Protein AF-A0A7X7PSG5-F1 (afdb_monomer_lite)

Foldseek 3Di:
DDDDDDDDDDDDDDPDDDPPPDPDDDDVVPPVPPPPVPVVVVVVVVVVVVVVVVVVVVVVVVVVVCVQQPQADDFPDDDPNHGRGSDHPVRSQVVVVVVQVVQQPFFDWDDDPPDIDTHGPVVVVDDDDD

Sequence (130 aa):
MKRQSTGEGHGLQRVGFDPSTHPGRYNPLMATRRRTLSRRVRTRRLVAAGILLVVGFVLLFLVIDALVFWGRVHTGVQIAGYDMGHLTRQQAEDRLAELVEQAAAAPVVVVAGDREWPVLPAAFGVVVDV

Structure (mmCIF, N/CA/C/O backbone):
data_AF-A0A7X7PSG5-F1
#
_entry.id   AF-A0A7X7PSG5-F1
#
loop_
_atom_site.group_PDB
_atom_site.id
_atom_site.type_symbol
_atom_site.label_atom_id
_atom_site.label_alt_id
_atom_site.label_comp_id
_atom_site.label_asym_id
_atom_site.label_entity_id
_atom_site.label_seq_id
_atom_site.pdbx_PDB_ins_code
_atom_site.Cartn_x
_atom_site.Cartn_y
_atom_site.Cartn_z
_atom_site.occupancy
_atom_site.B_iso_or_equiv
_atom_site.auth_seq_id
_atom_site.auth_comp_id
_atom_site.auth_asym_id
_atom_site.auth_atom_id
_atom_site.pdbx_PDB_model_num
ATOM 1 N N . MET A 1 1 ? 61.336 -2.549 -132.173 1.00 43.41 1 MET A N 1
ATOM 2 C CA . MET A 1 1 ? 61.969 -1.213 -132.314 1.00 43.41 1 MET A CA 1
ATOM 3 C C . MET A 1 1 ? 61.509 -0.367 -131.129 1.00 43.41 1 MET A C 1
ATOM 5 O O . MET A 1 1 ? 60.360 0.026 -131.104 1.00 43.41 1 MET A O 1
ATOM 9 N N . LYS A 1 2 ? 62.186 -0.401 -129.974 1.00 43.19 2 LYS A N 1
ATOM 10 C CA . LYS A 1 2 ? 63.298 0.477 -129.544 1.00 43.19 2 LYS A CA 1
ATOM 11 C C . LYS A 1 2 ? 63.037 1.966 -129.823 1.00 43.19 2 LYS A C 1
ATOM 13 O O . LYS A 1 2 ? 63.229 2.392 -130.953 1.00 43.19 2 LYS A O 1
ATOM 18 N N . ARG A 1 3 ? 62.694 2.725 -128.774 1.00 47.62 3 ARG A N 1
ATOM 19 C CA . ARG A 1 3 ? 63.337 3.997 -128.390 1.00 47.62 3 ARG A CA 1
ATOM 20 C C . ARG A 1 3 ? 63.003 4.307 -126.927 1.00 47.62 3 ARG A C 1
ATOM 22 O O . ARG A 1 3 ? 61.852 4.491 -126.558 1.00 47.62 3 ARG A O 1
ATOM 29 N N . GLN A 1 4 ? 64.055 4.277 -126.116 1.00 48.88 4 GLN A N 1
ATOM 30 C CA . GLN A 1 4 ? 64.134 4.838 -124.775 1.00 48.88 4 GLN A CA 1
ATOM 31 C C . GLN A 1 4 ? 64.183 6.367 -124.903 1.00 48.88 4 GLN A C 1
ATOM 33 O O . GLN A 1 4 ? 64.836 6.868 -125.819 1.00 48.88 4 GLN A O 1
ATOM 38 N N . SER A 1 5 ? 63.551 7.093 -123.982 1.00 54.81 5 SER A N 1
ATOM 39 C CA . SER A 1 5 ? 63.919 8.478 -123.687 1.00 54.81 5 SER A CA 1
ATOM 40 C C . SER A 1 5 ? 63.832 8.707 -122.187 1.00 54.81 5 SER A C 1
ATOM 42 O O . SER A 1 5 ? 62.755 8.791 -121.604 1.00 54.81 5 SER A O 1
ATOM 44 N N . THR A 1 6 ? 65.020 8.755 -121.604 1.00 48.97 6 THR A N 1
ATOM 45 C CA . THR A 1 6 ? 65.369 9.236 -120.273 1.00 48.97 6 THR A CA 1
ATOM 46 C C . THR A 1 6 ? 64.982 10.705 -120.112 1.00 48.97 6 THR A C 1
ATOM 48 O O . THR A 1 6 ? 65.161 11.500 -121.033 1.00 48.97 6 THR A O 1
ATOM 51 N N . GLY A 1 7 ? 64.503 11.058 -118.923 1.00 53.31 7 GLY A N 1
ATOM 52 C CA . GLY A 1 7 ? 64.301 12.429 -118.469 1.00 53.31 7 GLY A CA 1
ATOM 53 C C . GLY A 1 7 ? 64.318 12.456 -116.946 1.00 53.31 7 GLY A C 1
ATOM 54 O O . GLY A 1 7 ? 63.267 12.407 -116.316 1.00 53.31 7 GLY A O 1
ATOM 55 N N . GLU A 1 8 ? 65.519 12.453 -116.367 1.00 47.94 8 GLU A N 1
ATOM 56 C CA . GLU A 1 8 ? 65.753 12.791 -114.962 1.00 47.94 8 GLU A CA 1
ATOM 57 C C . GLU A 1 8 ? 65.679 14.311 -114.760 1.00 47.94 8 GLU A C 1
ATOM 59 O O . GLU A 1 8 ? 66.235 15.080 -115.542 1.00 47.94 8 GLU A O 1
ATOM 64 N N . GLY A 1 9 ? 65.048 14.725 -113.661 1.00 50.94 9 GLY A N 1
ATOM 65 C CA . GLY A 1 9 ? 65.094 16.079 -113.106 1.00 50.94 9 GLY A CA 1
ATOM 66 C C . GLY A 1 9 ? 64.407 16.075 -111.737 1.00 50.94 9 GLY A C 1
ATOM 67 O O . GLY A 1 9 ? 63.189 16.001 -111.663 1.00 50.94 9 GLY A O 1
ATOM 68 N N . HIS A 1 10 ? 65.158 15.827 -110.661 1.00 46.53 10 HIS A N 1
ATOM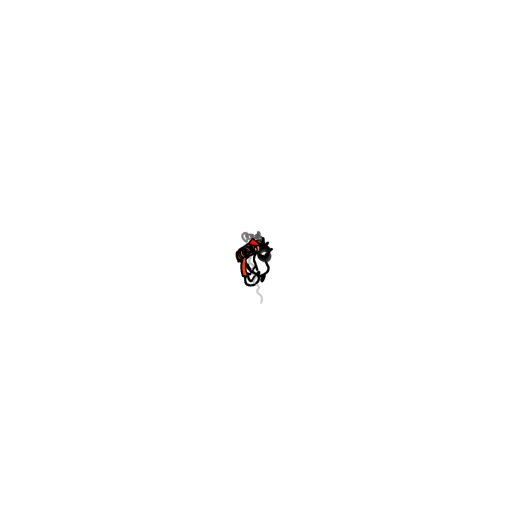 69 C CA . HIS A 1 10 ? 65.642 16.839 -109.705 1.00 46.53 10 HIS A CA 1
ATOM 70 C C . HIS A 1 10 ? 64.541 17.522 -108.874 1.00 46.53 10 HIS A C 1
ATOM 72 O O . HIS A 1 10 ? 63.704 18.235 -109.412 1.00 46.53 10 HIS A O 1
ATOM 78 N N . GLY A 1 11 ? 64.611 17.379 -107.543 1.00 51.69 11 GLY A N 1
ATOM 79 C CA . GLY A 1 11 ? 63.871 18.256 -106.626 1.00 51.69 11 GLY A CA 1
ATOM 80 C C . GLY A 1 11 ? 63.403 17.607 -105.329 1.00 51.69 11 GLY A C 1
ATOM 81 O O . GLY A 1 11 ? 62.220 17.348 -105.143 1.00 51.69 11 GLY A O 1
ATOM 82 N N . LEU A 1 12 ? 64.337 17.364 -104.414 1.00 51.94 12 LEU A N 1
ATOM 83 C CA . LEU A 1 12 ? 64.064 17.035 -103.018 1.00 51.94 12 LEU A CA 1
ATOM 84 C C . LEU A 1 12 ? 63.469 18.253 -102.292 1.00 51.94 12 LEU A C 1
ATOM 86 O O . LEU A 1 12 ? 64.131 19.281 -102.228 1.00 51.94 12 LEU A O 1
ATOM 90 N N . GLN A 1 13 ? 62.306 18.106 -101.651 1.00 57.31 13 GLN A N 1
ATOM 91 C CA . GLN A 1 13 ? 62.115 18.555 -100.263 1.00 57.31 13 GLN A CA 1
ATOM 92 C C . GLN A 1 13 ? 60.800 18.022 -99.692 1.00 57.31 13 GLN A C 1
ATOM 94 O O . GLN A 1 13 ? 59.708 18.515 -99.961 1.00 57.31 13 GLN A O 1
ATOM 99 N N . ARG A 1 14 ? 60.926 16.984 -98.861 1.00 49.25 14 ARG A N 1
ATOM 100 C CA . ARG A 1 14 ? 59.881 16.589 -97.923 1.00 49.25 14 ARG A CA 1
ATOM 101 C C . ARG A 1 14 ? 59.863 17.625 -96.804 1.00 49.25 14 ARG A C 1
ATOM 103 O O . ARG A 1 14 ? 60.785 17.662 -95.994 1.00 49.25 14 ARG A O 1
ATOM 110 N N . VAL A 1 15 ? 58.830 18.457 -96.767 1.00 59.94 15 VAL A N 1
ATOM 111 C CA . VAL A 1 15 ? 58.526 19.272 -95.590 1.00 59.94 15 VAL A CA 1
ATOM 112 C C . VAL A 1 15 ? 58.047 18.310 -94.506 1.00 59.94 15 VAL A C 1
ATOM 114 O O . VAL A 1 15 ? 57.000 17.676 -94.633 1.00 59.94 15 VAL A O 1
ATOM 117 N N . GLY A 1 16 ? 58.887 18.130 -93.488 1.00 50.34 16 GLY A N 1
ATOM 118 C CA . GLY A 1 16 ? 58.588 17.319 -92.320 1.00 50.34 16 GLY A CA 1
ATOM 119 C C . GLY A 1 16 ? 57.428 17.926 -91.542 1.00 50.34 16 GLY A C 1
ATOM 120 O O . GLY A 1 16 ? 57.515 19.048 -91.053 1.00 50.34 16 GLY A O 1
ATOM 121 N N . PHE A 1 17 ? 56.343 17.172 -91.430 1.00 56.28 17 PHE A N 1
ATOM 122 C CA . PHE A 1 17 ? 55.343 17.375 -90.396 1.00 56.28 17 PHE A CA 1
ATOM 123 C C . PHE A 1 17 ? 55.893 16.730 -89.122 1.00 56.28 17 PHE A C 1
ATOM 125 O O . PHE A 1 17 ? 55.995 15.506 -89.052 1.00 56.28 17 PHE A O 1
ATOM 132 N N . ASP A 1 18 ? 56.313 17.551 -88.162 1.00 62.81 18 ASP A N 1
ATOM 133 C CA . ASP A 1 18 ? 56.723 17.126 -86.825 1.00 62.81 18 ASP A CA 1
ATOM 134 C C . ASP A 1 18 ? 55.498 17.192 -85.890 1.00 62.81 18 ASP A C 1
ATOM 136 O O . ASP A 1 18 ? 55.058 18.287 -85.534 1.00 62.81 18 ASP A O 1
ATOM 140 N N . PRO A 1 19 ? 54.895 16.055 -85.497 1.00 55.97 19 PRO A N 1
ATOM 141 C CA . PRO A 1 19 ? 53.728 16.049 -84.621 1.00 55.97 19 PRO A CA 1
ATOM 142 C C . PRO A 1 19 ? 54.069 16.218 -83.128 1.00 55.97 19 PRO A C 1
ATOM 144 O O . PRO A 1 19 ? 53.186 16.034 -82.288 1.00 55.97 19 PRO A O 1
ATOM 147 N N . SER A 1 20 ? 55.313 16.534 -82.751 1.00 58.94 20 SER A N 1
ATOM 148 C CA . SER A 1 20 ? 55.743 16.452 -81.346 1.00 58.94 20 SER A CA 1
ATOM 149 C C . SER A 1 20 ? 55.597 17.728 -80.505 1.00 58.94 20 SER A C 1
ATOM 151 O O . SER A 1 20 ? 55.784 17.673 -79.291 1.00 58.94 20 SER A O 1
ATOM 153 N N . THR A 1 21 ? 55.146 18.855 -81.059 1.00 56.62 21 THR A N 1
ATOM 154 C CA . THR A 1 21 ? 54.844 20.060 -80.258 1.00 56.62 21 THR A CA 1
ATOM 155 C C . THR A 1 21 ? 53.366 20.133 -79.883 1.00 56.62 21 THR A C 1
ATOM 157 O O . THR A 1 21 ? 52.604 20.994 -80.315 1.00 56.62 21 THR A O 1
ATOM 160 N N . HIS A 1 22 ? 52.944 19.194 -79.035 1.00 57.22 22 HIS A N 1
ATOM 161 C CA . HIS A 1 22 ? 51.696 19.332 -78.291 1.00 57.22 22 HIS A CA 1
ATOM 162 C C . HIS A 1 22 ? 51.886 20.337 -77.142 1.00 57.22 22 HIS A C 1
ATOM 164 O O . HIS A 1 22 ? 52.782 20.142 -76.314 1.00 57.22 22 HIS A O 1
ATOM 170 N N . PRO A 1 23 ? 51.053 21.391 -77.051 1.00 58.12 23 PRO A N 1
ATOM 171 C CA . PRO A 1 23 ? 51.090 22.332 -75.941 1.00 58.12 23 PRO A CA 1
ATOM 172 C C . PRO A 1 23 ? 50.843 21.591 -74.628 1.00 58.12 23 PRO A C 1
ATOM 174 O O . PRO A 1 23 ? 50.029 20.665 -74.562 1.00 58.12 23 PRO A O 1
ATOM 177 N N . GLY A 1 24 ? 51.594 22.001 -73.604 1.00 56.81 24 GLY A N 1
ATOM 178 C CA . GLY A 1 24 ? 51.658 21.396 -72.281 1.00 56.81 24 GLY A CA 1
ATOM 179 C C . GLY A 1 24 ? 50.326 20.826 -71.813 1.00 56.81 24 GLY A C 1
ATOM 180 O O . GLY A 1 24 ? 49.398 21.550 -71.455 1.00 56.81 24 GLY A O 1
ATOM 181 N N . ARG A 1 25 ? 50.260 19.492 -71.792 1.00 56.88 25 ARG A N 1
ATOM 182 C CA . ARG A 1 25 ? 49.232 18.757 -71.069 1.00 56.88 25 ARG A CA 1
ATOM 183 C C . ARG A 1 25 ? 49.313 19.187 -69.610 1.00 56.88 25 ARG A C 1
ATOM 185 O O . ARG A 1 25 ? 50.272 18.853 -68.915 1.00 56.88 25 ARG A O 1
ATOM 192 N N . TYR A 1 26 ? 48.290 19.900 -69.150 1.00 60.69 26 TYR A N 1
ATOM 193 C CA . TYR A 1 26 ? 47.958 19.948 -67.735 1.00 60.69 26 TYR A CA 1
ATOM 194 C C . TYR A 1 26 ? 48.010 18.517 -67.205 1.00 60.69 26 TYR A C 1
ATOM 196 O O . TYR A 1 26 ? 47.375 17.621 -67.761 1.00 60.69 26 TYR A O 1
ATOM 204 N N . ASN A 1 27 ? 48.798 18.305 -66.157 1.00 63.41 27 ASN A N 1
ATOM 205 C CA . ASN A 1 27 ? 48.923 17.022 -65.490 1.00 63.41 27 ASN A CA 1
ATOM 206 C C . ASN A 1 27 ? 48.101 17.092 -64.189 1.00 63.41 27 ASN A C 1
ATOM 208 O O . ASN A 1 27 ? 48.664 17.362 -63.127 1.00 63.41 27 ASN A O 1
ATOM 212 N N . PRO A 1 28 ? 46.764 16.902 -64.211 1.00 61.22 28 PRO A N 1
ATOM 213 C CA . PRO A 1 28 ? 45.939 16.901 -63.004 1.00 61.22 28 PRO A CA 1
ATOM 214 C C . PRO A 1 28 ? 46.035 15.548 -62.278 1.00 61.22 28 PRO A C 1
ATOM 216 O O . PRO A 1 28 ? 45.029 14.973 -61.871 1.00 61.22 28 PRO A O 1
ATOM 219 N N . LEU A 1 29 ? 47.247 15.004 -62.132 1.00 58.66 29 LEU A N 1
ATOM 220 C CA . LEU A 1 29 ? 47.477 13.716 -61.469 1.00 58.66 29 LEU A CA 1
ATOM 221 C C . LEU A 1 29 ? 47.854 13.842 -59.994 1.00 58.66 29 LEU A C 1
ATOM 223 O O . LEU A 1 29 ? 48.052 12.831 -59.326 1.00 58.66 29 LEU A O 1
ATOM 227 N N . MET A 1 30 ? 47.772 15.044 -59.422 1.00 58.28 30 MET A N 1
ATOM 228 C CA . MET A 1 30 ? 47.385 15.158 -58.015 1.00 58.28 30 MET A CA 1
ATOM 229 C C . MET A 1 30 ? 45.866 15.021 -57.893 1.00 58.28 30 MET A C 1
ATOM 231 O O . MET A 1 30 ? 45.162 15.900 -57.401 1.00 58.28 30 MET A O 1
ATOM 235 N N . ALA A 1 31 ? 45.364 13.869 -58.346 1.00 59.31 31 ALA A N 1
ATOM 236 C CA . ALA A 1 31 ? 44.067 13.367 -57.956 1.00 59.31 31 ALA A CA 1
ATOM 237 C C . ALA A 1 31 ? 44.098 13.252 -56.434 1.00 59.31 31 ALA A C 1
ATOM 239 O O . ALA A 1 31 ? 44.729 12.361 -55.858 1.00 59.31 31 ALA A O 1
ATOM 240 N N . THR A 1 32 ? 43.458 14.209 -55.772 1.00 61.16 32 THR A N 1
ATOM 241 C CA . THR A 1 32 ? 43.228 14.171 -54.339 1.00 61.16 32 THR A CA 1
ATOM 242 C C . THR A 1 32 ? 42.523 12.852 -54.079 1.00 61.16 32 THR A C 1
ATOM 244 O O . THR A 1 32 ? 41.358 12.679 -54.440 1.00 61.16 32 THR A O 1
ATOM 247 N N . ARG A 1 33 ? 43.232 11.881 -53.499 1.00 54.97 33 ARG A N 1
ATOM 248 C CA . ARG A 1 33 ? 42.641 10.623 -53.056 1.00 54.97 33 ARG A CA 1
ATOM 249 C C . ARG A 1 33 ? 41.728 10.975 -51.891 1.00 54.97 33 ARG A C 1
ATOM 251 O O . ARG A 1 33 ? 42.109 10.834 -50.731 1.00 54.97 33 ARG A O 1
ATOM 258 N N . ARG A 1 34 ? 40.527 11.486 -52.192 1.00 56.81 34 ARG A N 1
ATOM 259 C CA . ARG A 1 34 ? 39.428 11.579 -51.239 1.00 56.81 34 ARG A CA 1
ATOM 260 C C . ARG A 1 34 ? 39.256 10.158 -50.744 1.00 56.81 34 ARG A C 1
ATOM 262 O O . ARG A 1 34 ? 38.749 9.301 -51.461 1.00 56.81 34 ARG A O 1
ATOM 269 N N . ARG A 1 35 ? 39.760 9.888 -49.539 1.00 55.84 35 ARG A N 1
ATOM 270 C CA . ARG A 1 35 ? 39.478 8.660 -48.810 1.00 55.84 35 ARG A CA 1
ATOM 271 C C . ARG A 1 35 ? 37.972 8.659 -48.604 1.00 55.84 35 ARG A C 1
ATOM 273 O O . ARG A 1 35 ? 37.468 9.222 -47.637 1.00 55.84 35 ARG A O 1
ATOM 280 N N . THR A 1 36 ? 37.240 8.078 -49.546 1.00 53.84 36 THR A N 1
ATOM 281 C CA . THR A 1 36 ? 35.852 7.696 -49.353 1.00 53.84 36 THR A CA 1
ATOM 282 C C . THR A 1 36 ? 35.894 6.620 -48.285 1.00 53.84 36 THR A C 1
ATOM 284 O O . THR A 1 36 ? 36.056 5.437 -48.583 1.00 53.84 36 THR A O 1
ATOM 287 N N . LEU A 1 37 ? 35.865 7.040 -47.018 1.00 55.50 37 LEU A N 1
ATOM 288 C CA . LEU A 1 37 ? 35.653 6.138 -45.901 1.00 55.50 37 LEU A CA 1
ATOM 289 C C . LEU A 1 37 ? 34.393 5.358 -46.247 1.00 55.50 37 LEU A C 1
ATOM 291 O O . LEU A 1 37 ? 33.319 5.944 -46.394 1.00 55.50 37 LEU A O 1
ATOM 295 N N . SER A 1 38 ? 34.600 4.066 -46.507 1.00 56.66 38 SER A N 1
ATOM 296 C CA . SER A 1 38 ? 33.626 3.154 -47.086 1.00 56.66 38 SER A CA 1
ATOM 297 C C . SER A 1 38 ? 32.264 3.408 -46.455 1.00 56.66 38 SER A C 1
ATOM 299 O O . SER A 1 38 ? 32.109 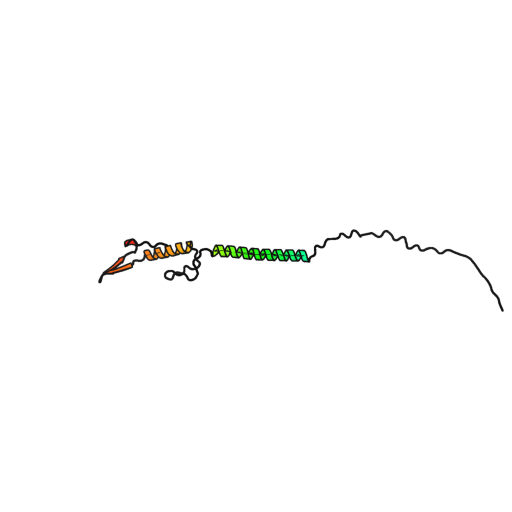3.301 -45.237 1.00 56.66 38 SER A O 1
ATOM 301 N N . ARG A 1 39 ? 31.282 3.793 -47.279 1.00 61.31 39 ARG A N 1
ATOM 302 C CA . ARG A 1 39 ? 29.899 4.114 -46.877 1.00 61.31 39 ARG A CA 1
ATOM 303 C C . ARG A 1 39 ? 29.333 3.054 -45.915 1.00 61.31 39 ARG A C 1
ATOM 305 O O . ARG A 1 39 ? 28.597 3.387 -44.995 1.00 61.31 39 ARG A O 1
ATOM 312 N N . ARG A 1 40 ? 29.799 1.808 -46.071 1.00 62.75 40 ARG A N 1
ATOM 313 C CA . ARG A 1 40 ? 29.546 0.622 -45.238 1.00 62.75 40 ARG A CA 1
ATOM 314 C C . ARG A 1 40 ? 29.968 0.746 -43.768 1.00 62.75 40 ARG A C 1
ATOM 316 O O . ARG A 1 40 ? 29.310 0.191 -42.899 1.00 62.75 40 ARG A O 1
ATOM 323 N N . VAL A 1 41 ? 31.061 1.445 -43.469 1.00 69.81 41 VAL A N 1
ATOM 324 C CA . VAL A 1 41 ? 31.546 1.655 -42.092 1.00 69.81 41 VAL A CA 1
ATOM 325 C C . VAL A 1 41 ? 30.721 2.739 -41.405 1.00 69.81 41 VAL A C 1
ATOM 327 O O . VAL A 1 41 ? 30.394 2.610 -40.229 1.00 69.81 41 VAL A O 1
ATOM 330 N N . ARG A 1 42 ? 30.325 3.783 -42.146 1.00 73.38 42 ARG A N 1
ATOM 331 C CA . ARG A 1 42 ? 29.445 4.837 -41.625 1.00 73.38 42 ARG A CA 1
ATOM 332 C C . ARG A 1 42 ? 28.046 4.290 -41.335 1.00 73.38 42 ARG A C 1
ATOM 334 O O . ARG A 1 42 ? 27.526 4.548 -40.258 1.00 73.38 42 ARG A O 1
ATOM 341 N N . THR A 1 43 ? 27.477 3.479 -42.230 1.00 75.81 43 THR A N 1
ATOM 342 C CA . THR A 1 43 ? 26.182 2.826 -41.980 1.00 75.81 43 THR A CA 1
ATOM 343 C C . THR A 1 43 ? 26.254 1.839 -40.818 1.00 75.81 43 THR A C 1
ATOM 345 O O . THR A 1 43 ? 25.389 1.883 -39.955 1.00 75.81 43 THR A O 1
ATOM 348 N N . ARG A 1 44 ? 27.313 1.022 -40.711 1.00 82.94 44 ARG A N 1
ATOM 349 C CA . ARG A 1 44 ? 27.516 0.136 -39.548 1.00 82.94 44 ARG A CA 1
ATOM 350 C C . ARG A 1 44 ? 27.595 0.895 -38.223 1.00 82.94 44 ARG A C 1
ATOM 352 O O . ARG A 1 44 ? 27.017 0.441 -37.247 1.00 82.94 44 ARG A O 1
ATOM 359 N N . ARG A 1 45 ? 28.274 2.046 -38.185 1.00 86.75 45 ARG A N 1
ATOM 360 C CA . ARG A 1 45 ? 28.348 2.891 -36.980 1.00 86.75 45 ARG A CA 1
ATOM 361 C C . ARG A 1 45 ? 26.995 3.490 -36.606 1.00 86.75 45 ARG A C 1
ATOM 363 O O . ARG A 1 45 ? 26.666 3.503 -35.431 1.00 86.75 45 ARG A O 1
ATOM 370 N N . LEU A 1 46 ? 26.214 3.942 -37.587 1.00 88.88 46 LEU A N 1
ATOM 371 C CA . LEU A 1 46 ? 24.864 4.459 -37.342 1.00 88.88 46 LEU A CA 1
ATOM 372 C C . LEU A 1 46 ? 23.921 3.363 -36.835 1.00 88.88 46 LEU A C 1
ATOM 374 O O . LEU A 1 46 ? 23.176 3.593 -35.892 1.00 88.88 46 LEU A O 1
ATOM 378 N N . VAL A 1 47 ? 24.002 2.158 -37.407 1.00 90.94 47 VAL A N 1
ATOM 379 C CA . VAL A 1 47 ? 23.233 0.998 -36.934 1.00 90.94 47 VAL A CA 1
ATOM 380 C C . VAL A 1 47 ? 23.647 0.615 -35.514 1.00 90.94 47 VAL A C 1
ATOM 382 O O . VAL A 1 47 ? 22.786 0.439 -34.662 1.00 90.94 47 VAL A O 1
ATOM 385 N N . ALA A 1 48 ? 24.950 0.546 -35.228 1.00 92.50 48 ALA A N 1
ATOM 386 C CA . ALA A 1 48 ? 25.446 0.246 -33.887 1.00 92.50 48 ALA A CA 1
ATOM 387 C C . ALA A 1 48 ? 25.010 1.302 -32.858 1.00 92.50 48 ALA A C 1
ATOM 389 O O . ALA A 1 48 ? 24.587 0.942 -31.765 1.00 92.50 48 ALA A O 1
ATOM 390 N N . ALA A 1 49 ? 25.059 2.587 -33.219 1.00 93.88 49 ALA A N 1
ATOM 391 C CA . ALA A 1 49 ? 24.568 3.673 -32.376 1.00 93.88 49 ALA A CA 1
ATOM 392 C C . ALA A 1 49 ? 23.055 3.564 -32.127 1.00 93.88 49 ALA A C 1
ATOM 394 O O . ALA A 1 49 ? 22.614 3.741 -30.997 1.00 93.88 49 ALA A O 1
ATOM 395 N N . GLY A 1 50 ? 22.272 3.214 -33.153 1.00 95.75 50 GLY A N 1
ATOM 396 C CA . GLY A 1 50 ? 20.836 2.971 -33.014 1.00 95.75 50 GLY A CA 1
ATOM 397 C C . GLY A 1 50 ? 20.522 1.798 -32.082 1.00 95.75 50 GLY A C 1
ATOM 398 O O . GLY A 1 50 ? 19.671 1.928 -31.210 1.00 95.75 50 GLY A O 1
ATOM 399 N N . ILE A 1 51 ? 21.246 0.681 -32.205 1.00 96.19 51 ILE A N 1
ATOM 400 C CA . ILE A 1 51 ? 21.091 -0.473 -31.304 1.00 96.19 51 ILE A CA 1
ATOM 401 C C . ILE A 1 51 ? 21.441 -0.080 -29.865 1.00 96.19 51 ILE A C 1
ATOM 403 O O . ILE A 1 51 ? 20.677 -0.380 -28.954 1.00 96.19 51 ILE A O 1
ATOM 407 N N . LEU A 1 52 ? 22.557 0.625 -29.658 1.00 96.69 52 LEU A N 1
ATOM 408 C CA . LEU A 1 52 ? 22.961 1.114 -28.336 1.00 96.69 52 LEU A CA 1
ATOM 409 C C . LEU A 1 52 ? 21.905 2.023 -27.710 1.00 96.69 52 LEU A C 1
ATOM 411 O O . LEU A 1 52 ? 21.619 1.890 -26.525 1.00 96.69 52 LEU A O 1
ATOM 415 N N . LEU A 1 53 ? 21.307 2.910 -28.507 1.00 97.06 53 LEU A N 1
ATOM 416 C CA . LEU A 1 53 ? 20.224 3.777 -28.060 1.00 97.06 53 LEU A CA 1
ATOM 417 C C . LEU A 1 53 ? 19.018 2.951 -27.591 1.00 97.06 53 LEU A C 1
ATOM 419 O O . LEU A 1 53 ? 18.525 3.169 -26.490 1.00 97.06 53 LEU A O 1
ATOM 423 N N . VAL A 1 54 ? 18.571 1.982 -28.397 1.00 97.19 54 VAL A N 1
ATOM 424 C CA . VAL A 1 54 ? 17.431 1.113 -28.057 1.00 97.19 54 VAL A CA 1
ATOM 425 C C . VAL A 1 54 ? 17.714 0.306 -26.793 1.00 97.19 54 VAL A C 1
ATOM 427 O O . VAL A 1 54 ? 16.885 0.282 -25.889 1.00 97.19 54 VAL A O 1
ATOM 430 N N . VAL A 1 55 ? 18.894 -0.308 -26.690 1.00 97.44 55 VAL A N 1
ATOM 431 C CA . VAL A 1 55 ? 19.307 -1.044 -25.486 1.00 97.44 55 VAL A CA 1
ATOM 432 C C . VAL A 1 55 ? 19.341 -0.119 -24.270 1.00 97.44 55 VAL A C 1
ATOM 434 O O . VAL A 1 55 ? 18.847 -0.493 -23.211 1.00 97.44 55 VAL A O 1
ATOM 437 N N . GLY A 1 56 ? 19.857 1.102 -24.426 1.00 97.50 56 GLY A N 1
ATOM 438 C CA . GLY A 1 56 ? 19.850 2.118 -23.377 1.00 97.50 56 GLY A CA 1
ATOM 439 C C . GLY A 1 56 ? 18.438 2.452 -22.897 1.00 97.50 56 GLY A C 1
ATOM 440 O O . GLY A 1 56 ? 18.197 2.471 -21.693 1.00 97.50 56 GLY A O 1
ATOM 441 N N . PHE A 1 57 ? 17.488 2.640 -23.816 1.00 97.44 57 PHE A N 1
ATOM 442 C CA . PHE A 1 57 ? 16.083 2.869 -23.468 1.00 97.44 57 PHE A CA 1
ATOM 443 C C . PHE A 1 57 ? 15.444 1.674 -22.757 1.00 97.44 57 PHE A C 1
ATOM 445 O O . PHE A 1 57 ? 14.740 1.872 -21.772 1.00 97.44 57 PHE A O 1
ATOM 452 N N . VAL A 1 58 ? 15.701 0.446 -23.212 1.00 97.06 58 VAL A N 1
ATOM 453 C CA . VAL A 1 58 ? 15.174 -0.769 -22.567 1.00 97.06 58 VAL A CA 1
ATOM 454 C C . VAL A 1 58 ? 15.717 -0.911 -21.146 1.00 97.06 58 VAL A C 1
ATOM 456 O O . VAL A 1 58 ? 14.951 -1.168 -20.223 1.00 97.06 58 VAL A O 1
ATOM 459 N N . LEU A 1 59 ? 17.020 -0.701 -20.947 1.00 96.38 59 LEU A N 1
ATOM 460 C CA . LEU A 1 59 ? 17.626 -0.744 -19.617 1.00 96.38 59 LEU A CA 1
ATOM 461 C C . LEU A 1 59 ? 17.063 0.346 -18.706 1.00 96.38 59 LEU A C 1
ATOM 463 O O . LEU A 1 59 ? 16.728 0.064 -17.561 1.00 96.38 59 LEU A O 1
ATOM 467 N N . LEU A 1 60 ? 16.918 1.571 -19.215 1.00 95.75 60 LEU A N 1
ATOM 468 C CA . LEU A 1 60 ? 16.316 2.664 -18.457 1.00 95.75 60 LEU A CA 1
ATOM 469 C C . LEU A 1 60 ? 14.881 2.326 -18.039 1.00 95.75 60 LEU A C 1
ATOM 471 O O . LEU A 1 60 ? 14.520 2.532 -16.884 1.00 95.75 60 LEU A O 1
ATOM 475 N N . PHE A 1 61 ? 14.086 1.774 -18.957 1.00 94.44 61 PHE A N 1
ATOM 476 C CA . PHE A 1 61 ? 12.724 1.341 -18.668 1.00 94.44 61 PHE A CA 1
ATOM 477 C C . PHE A 1 61 ? 12.698 0.267 -17.579 1.00 94.44 61 PHE A C 1
ATOM 479 O O . PHE A 1 61 ? 11.956 0.416 -16.620 1.00 94.44 61 PHE A O 1
ATOM 486 N N . LEU A 1 62 ? 13.552 -0.756 -17.670 1.00 91.00 62 LEU A N 1
ATOM 487 C CA . LEU A 1 62 ? 13.643 -1.814 -16.658 1.00 91.00 62 LEU A CA 1
ATOM 488 C C . LEU A 1 62 ? 14.054 -1.289 -15.282 1.00 91.00 62 LEU A C 1
ATOM 490 O O . LEU A 1 62 ? 13.564 -1.779 -14.273 1.00 91.00 62 LEU A O 1
ATOM 494 N N . VAL A 1 63 ? 14.946 -0.298 -15.223 1.00 91.25 63 VAL A N 1
ATOM 495 C CA . VAL A 1 63 ? 15.337 0.331 -13.956 1.00 91.25 63 VAL A CA 1
ATOM 496 C C . VAL A 1 63 ? 14.161 1.093 -13.355 1.00 91.25 63 VAL A C 1
ATOM 498 O O . VAL A 1 63 ? 13.880 0.924 -12.174 1.00 91.25 63 VAL A O 1
ATOM 501 N N . ILE A 1 64 ? 13.455 1.900 -14.154 1.00 87.94 64 ILE A N 1
ATOM 502 C CA . ILE A 1 64 ? 12.254 2.611 -13.698 1.00 87.94 64 ILE A CA 1
ATOM 503 C C . ILE A 1 64 ? 11.200 1.611 -13.230 1.00 87.94 64 ILE A C 1
ATOM 505 O O . ILE A 1 64 ? 10.653 1.786 -12.151 1.00 87.94 64 ILE A O 1
ATOM 509 N N . ASP A 1 65 ? 10.951 0.561 -14.006 1.00 81.44 65 ASP A N 1
ATOM 510 C CA . ASP A 1 65 ? 10.006 -0.502 -13.679 1.00 81.44 65 ASP A CA 1
ATOM 511 C C . ASP A 1 65 ? 10.378 -1.165 -12.348 1.00 81.44 65 ASP A C 1
ATOM 513 O O . ASP A 1 65 ? 9.584 -1.166 -11.411 1.00 81.44 65 ASP A O 1
ATOM 517 N N . ALA A 1 66 ? 11.631 -1.594 -12.194 1.00 79.25 66 ALA A N 1
ATOM 518 C CA . ALA A 1 66 ? 12.123 -2.168 -10.951 1.00 79.25 66 ALA A CA 1
ATOM 519 C C . ALA A 1 66 ? 11.958 -1.206 -9.769 1.00 79.25 66 ALA A C 1
ATOM 521 O O . ALA A 1 66 ? 11.479 -1.634 -8.730 1.00 79.25 66 ALA A O 1
ATOM 522 N N . LEU A 1 67 ? 12.290 0.082 -9.917 1.00 80.38 67 LEU A N 1
ATOM 523 C CA . LEU A 1 67 ? 12.108 1.098 -8.870 1.00 80.38 67 LEU A CA 1
ATOM 524 C C . LEU A 1 67 ? 10.636 1.335 -8.526 1.00 80.38 67 LEU A C 1
ATOM 526 O O . LEU A 1 67 ? 10.294 1.477 -7.356 1.00 80.38 67 LEU A O 1
ATOM 530 N N . VAL A 1 68 ? 9.775 1.401 -9.539 1.00 74.75 68 VAL A N 1
ATOM 531 C CA . VAL A 1 68 ? 8.342 1.631 -9.373 1.00 74.75 68 VAL A CA 1
ATOM 532 C C . VAL A 1 68 ? 7.722 0.436 -8.675 1.00 74.75 68 VAL A C 1
ATOM 534 O O . VAL A 1 68 ? 6.988 0.649 -7.719 1.00 74.75 68 VAL A O 1
ATOM 537 N N . PHE A 1 69 ? 8.010 -0.787 -9.114 1.00 69.75 69 PHE A N 1
ATOM 538 C CA . PHE A 1 69 ? 7.393 -2.016 -8.615 1.00 69.75 69 PHE A CA 1
ATOM 539 C C . PHE A 1 69 ? 8.092 -2.621 -7.390 1.00 69.75 69 PHE A C 1
ATOM 541 O O . PHE A 1 69 ? 7.559 -3.561 -6.796 1.00 69.75 69 PHE A O 1
ATOM 548 N N . TRP A 1 70 ? 9.234 -2.080 -6.954 1.00 73.06 70 TRP A N 1
ATOM 549 C CA . TRP A 1 70 ? 9.887 -2.542 -5.731 1.00 73.06 70 TRP A CA 1
ATOM 550 C C . TRP A 1 70 ? 9.016 -2.259 -4.505 1.00 73.06 70 TRP A C 1
ATOM 552 O O . TRP A 1 70 ? 8.586 -1.131 -4.276 1.00 73.06 70 TRP A O 1
ATOM 562 N N . GLY A 1 71 ? 8.786 -3.279 -3.677 1.00 74.81 71 GLY A N 1
ATOM 563 C CA . GLY A 1 71 ? 8.151 -3.093 -2.370 1.00 74.81 71 GLY A CA 1
ATOM 564 C C . GLY A 1 71 ? 6.663 -2.749 -2.443 1.00 74.81 71 GLY A C 1
ATOM 565 O O . GLY A 1 71 ? 6.128 -2.148 -1.510 1.00 74.81 71 GLY A O 1
ATOM 566 N N . ARG A 1 72 ? 5.998 -3.108 -3.549 1.00 87.50 72 ARG A N 1
ATOM 567 C CA . ARG A 1 72 ? 4.542 -3.032 -3.674 1.00 87.50 72 ARG A CA 1
ATOM 568 C C . ARG A 1 72 ? 3.861 -4.301 -3.193 1.00 87.50 72 ARG A C 1
ATOM 570 O O . ARG A 1 72 ? 4.379 -5.404 -3.361 1.00 87.50 72 ARG A O 1
ATOM 577 N N . VAL A 1 73 ? 2.662 -4.126 -2.658 1.00 87.31 73 VAL A N 1
ATOM 578 C CA . VAL A 1 73 ? 1.741 -5.210 -2.340 1.00 87.31 73 VAL A CA 1
ATOM 579 C C . VAL A 1 73 ? 1.307 -5.893 -3.638 1.00 87.31 73 VAL A C 1
ATOM 581 O O . VAL A 1 73 ? 1.007 -5.241 -4.645 1.00 87.31 73 VAL A O 1
ATOM 584 N N . HIS A 1 74 ? 1.317 -7.227 -3.624 1.00 86.38 74 HIS A N 1
ATOM 585 C CA . HIS A 1 74 ? 0.975 -8.028 -4.793 1.00 86.38 74 HIS A CA 1
ATOM 586 C C . HIS A 1 74 ? -0.485 -7.811 -5.217 1.00 86.38 74 HIS A C 1
ATOM 588 O O . HIS A 1 74 ? -1.341 -7.477 -4.400 1.00 86.38 74 HIS A O 1
ATOM 594 N N . THR A 1 75 ? -0.776 -8.007 -6.503 1.00 85.50 75 THR A N 1
ATOM 595 C CA . THR A 1 75 ? -2.150 -7.903 -7.010 1.00 85.50 75 THR A CA 1
ATOM 596 C C . THR A 1 75 ? -3.056 -8.952 -6.358 1.00 85.50 75 THR A C 1
ATOM 598 O O . THR A 1 75 ? -2.608 -10.054 -6.031 1.00 85.50 75 THR A O 1
ATOM 601 N N . GLY A 1 76 ? -4.326 -8.603 -6.147 1.00 87.12 76 GLY A N 1
ATOM 602 C CA . GLY A 1 76 ? -5.324 -9.491 -5.548 1.00 87.12 76 GLY A CA 1
ATOM 603 C C . GLY A 1 76 ? -5.281 -9.597 -4.020 1.00 87.12 76 GLY A C 1
ATOM 604 O O . GLY A 1 76 ? -6.106 -10.315 -3.456 1.00 87.12 76 GLY A O 1
ATOM 605 N N . VAL A 1 77 ? -4.373 -8.890 -3.339 1.00 91.69 77 VAL A N 1
ATOM 606 C CA . VAL A 1 77 ? -4.385 -8.795 -1.872 1.00 91.69 77 VAL A CA 1
ATOM 607 C C . VAL A 1 77 ? -5.530 -7.889 -1.439 1.00 91.69 77 VAL A C 1
ATOM 609 O O . VAL A 1 77 ? -5.575 -6.717 -1.800 1.00 91.69 77 VAL A O 1
ATOM 612 N N . GLN A 1 78 ? -6.437 -8.436 -0.633 1.00 93.25 78 GLN A N 1
ATOM 613 C CA . GLN A 1 78 ? -7.579 -7.713 -0.085 1.00 93.25 78 GLN A CA 1
ATOM 614 C C . GLN A 1 78 ? -7.629 -7.867 1.433 1.00 93.25 78 GLN A C 1
ATOM 616 O O . GLN A 1 78 ? -7.337 -8.941 1.962 1.00 93.25 78 GLN A O 1
ATOM 621 N N . ILE A 1 79 ? -8.052 -6.814 2.129 1.00 90.44 79 ILE A N 1
ATOM 622 C CA . ILE A 1 79 ? -8.281 -6.815 3.578 1.00 90.44 79 ILE A CA 1
ATOM 623 C C . ILE A 1 79 ? -9.724 -6.389 3.816 1.00 90.44 79 ILE A C 1
ATOM 625 O O . ILE A 1 79 ? -10.117 -5.305 3.401 1.00 90.44 79 ILE A O 1
ATOM 629 N N . ALA A 1 80 ? -10.530 -7.254 4.440 1.00 89.06 80 ALA A N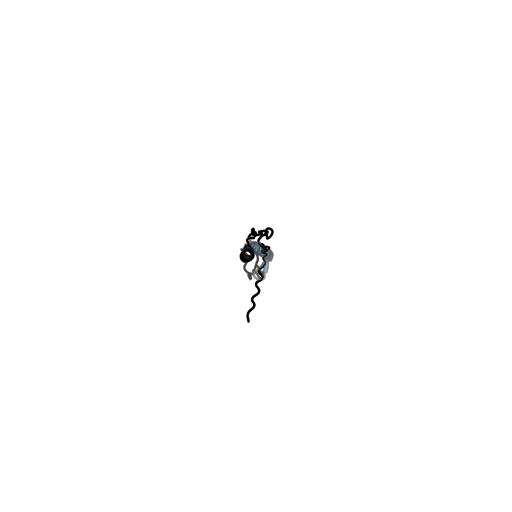 1
ATOM 630 C CA . ALA A 1 80 ? -11.961 -7.012 4.676 1.00 89.06 80 ALA A CA 1
ATOM 631 C C . ALA A 1 80 ? -12.750 -6.573 3.414 1.00 89.06 80 ALA A C 1
ATOM 633 O O . ALA A 1 80 ? -13.725 -5.835 3.509 1.00 89.06 80 ALA A O 1
ATOM 634 N N . GLY A 1 81 ? -12.323 -7.021 2.225 1.00 90.56 81 GLY A N 1
ATOM 635 C CA . GLY A 1 81 ? -12.923 -6.655 0.934 1.00 90.56 81 GLY A CA 1
ATOM 636 C C . GLY A 1 81 ? -12.385 -5.364 0.301 1.00 90.56 81 GLY A C 1
ATOM 637 O O . GLY A 1 81 ? -12.806 -5.014 -0.798 1.00 90.56 81 GLY A O 1
ATOM 638 N N . TYR A 1 82 ? -11.445 -4.671 0.949 1.00 91.19 82 TYR A N 1
ATOM 639 C CA . TYR A 1 82 ? -10.735 -3.529 0.376 1.00 91.19 82 TYR A CA 1
ATOM 640 C C . TYR A 1 82 ? -9.480 -3.996 -0.360 1.00 91.19 82 TYR A C 1
ATOM 642 O O . TYR A 1 82 ? -8.649 -4.698 0.218 1.00 91.19 82 TYR A O 1
ATOM 650 N N . ASP A 1 83 ? -9.343 -3.599 -1.626 1.00 92.88 83 ASP A N 1
ATOM 651 C CA . ASP A 1 83 ? -8.167 -3.904 -2.442 1.00 92.88 83 ASP A CA 1
ATOM 652 C C . ASP A 1 83 ? -6.943 -3.120 -1.957 1.00 92.88 83 ASP A C 1
ATOM 654 O O . ASP A 1 83 ? -6.988 -1.898 -1.800 1.00 92.88 83 ASP A O 1
ATOM 658 N N . MET A 1 84 ? -5.858 -3.853 -1.723 1.00 92.88 84 MET A N 1
ATOM 659 C CA . MET A 1 84 ? -4.552 -3.331 -1.321 1.00 92.88 84 MET A CA 1
ATOM 660 C C . MET A 1 84 ? -3.497 -3.559 -2.405 1.00 92.88 84 MET A C 1
ATOM 662 O O . MET A 1 84 ? -2.334 -3.198 -2.225 1.00 92.88 84 MET A O 1
ATOM 666 N N . GLY A 1 85 ? -3.870 -4.184 -3.525 1.00 91.06 85 GLY A N 1
ATOM 667 C CA . GLY A 1 85 ? -2.957 -4.487 -4.612 1.00 91.06 85 GLY A CA 1
ATOM 668 C C . GLY A 1 85 ? -2.326 -3.234 -5.215 1.00 91.06 85 GLY A C 1
ATOM 669 O O . GLY A 1 85 ? -2.923 -2.161 -5.267 1.00 91.06 85 GLY A O 1
ATOM 670 N N . HIS A 1 86 ? -1.094 -3.377 -5.705 1.00 89.38 86 HIS A N 1
ATOM 671 C CA . HIS A 1 86 ? -0.327 -2.321 -6.381 1.00 89.38 86 HIS A CA 1
ATOM 672 C C . HIS A 1 86 ? 0.052 -1.105 -5.519 1.00 89.38 86 HIS A C 1
ATOM 674 O O . HIS A 1 86 ? 0.781 -0.234 -6.012 1.00 89.38 86 HIS A O 1
ATOM 680 N N . LEU A 1 87 ? -0.376 -1.048 -4.256 1.00 90.06 87 LEU A N 1
ATOM 681 C CA . LEU A 1 87 ? 0.054 -0.034 -3.302 1.00 90.06 87 LEU A CA 1
ATOM 682 C C . LEU A 1 87 ? 1.509 -0.275 -2.908 1.00 90.06 87 LEU A C 1
ATOM 684 O O . LEU A 1 87 ? 1.945 -1.417 -2.756 1.00 90.06 87 LEU A O 1
ATOM 688 N N . THR A 1 88 ? 2.284 0.796 -2.745 1.00 89.25 88 THR A N 1
ATOM 689 C CA . THR A 1 88 ? 3.569 0.688 -2.042 1.00 89.25 88 THR A CA 1
ATOM 690 C C . THR A 1 88 ? 3.320 0.328 -0.581 1.00 89.25 88 THR A C 1
ATOM 692 O O . THR A 1 88 ? 2.227 0.557 -0.066 1.00 89.25 88 THR A O 1
ATOM 695 N N . ARG A 1 89 ? 4.333 -0.200 0.112 1.00 87.00 89 ARG A N 1
ATOM 696 C CA . ARG A 1 89 ? 4.236 -0.484 1.551 1.00 87.00 89 ARG A CA 1
ATOM 697 C C . ARG A 1 89 ? 3.662 0.693 2.354 1.00 87.00 89 ARG A C 1
ATOM 699 O O . ARG A 1 89 ? 2.690 0.501 3.065 1.00 87.00 89 ARG A O 1
ATOM 706 N N . GLN A 1 90 ? 4.201 1.899 2.158 1.00 88.38 90 GLN A N 1
ATOM 707 C CA . GLN A 1 90 ? 3.725 3.108 2.842 1.00 88.38 90 GLN A CA 1
ATOM 708 C C . GLN A 1 90 ? 2.251 3.400 2.528 1.00 88.38 90 GLN A C 1
ATOM 710 O O . GLN A 1 90 ? 1.464 3.646 3.426 1.00 88.38 90 GLN A O 1
ATOM 715 N N . GLN A 1 91 ? 1.855 3.322 1.253 1.00 90.31 91 GLN A N 1
ATOM 716 C CA . GLN A 1 91 ? 0.465 3.559 0.854 1.00 90.31 91 GLN A CA 1
ATOM 717 C C . GLN A 1 91 ? -0.490 2.513 1.432 1.00 90.31 91 GLN A C 1
ATOM 719 O O . GLN A 1 91 ? -1.631 2.836 1.745 1.00 90.31 91 GLN A O 1
ATOM 724 N N . ALA A 1 92 ? -0.042 1.262 1.540 1.00 92.56 92 ALA A N 1
ATOM 725 C CA . ALA A 1 92 ? -0.816 0.196 2.152 1.00 92.56 92 ALA A CA 1
ATOM 726 C C . ALA A 1 92 ? -0.956 0.407 3.666 1.00 92.56 92 ALA A C 1
ATOM 728 O O . ALA A 1 92 ? -2.053 0.230 4.179 1.00 92.56 92 ALA A O 1
ATOM 729 N N . GLU A 1 93 ? 0.112 0.824 4.353 1.00 92.94 93 GLU A N 1
ATOM 730 C CA . GLU A 1 93 ? 0.094 1.183 5.779 1.00 92.94 93 GLU A CA 1
ATOM 731 C C . GLU A 1 93 ? -0.862 2.353 6.037 1.00 92.94 93 GLU A C 1
ATOM 733 O O . GLU A 1 93 ? -1.780 2.218 6.842 1.00 92.94 93 GLU A O 1
ATOM 738 N N . ASP A 1 94 ? -0.731 3.450 5.286 1.00 94.12 94 ASP A N 1
ATOM 739 C CA . ASP A 1 94 ? -1.607 4.621 5.410 1.00 94.12 94 ASP A CA 1
ATOM 740 C C . ASP A 1 94 ? -3.076 4.233 5.160 1.00 94.12 94 ASP A C 1
ATOM 742 O O . ASP A 1 94 ? -3.979 4.588 5.920 1.00 94.12 94 ASP A O 1
ATOM 746 N N . ARG A 1 95 ? -3.330 3.436 4.113 1.00 94.00 95 ARG A N 1
ATOM 747 C CA . ARG A 1 95 ? -4.683 2.990 3.772 1.00 94.00 95 ARG A CA 1
ATOM 748 C C . ARG A 1 95 ? -5.264 2.044 4.818 1.00 94.00 95 ARG A C 1
ATOM 750 O O . ARG A 1 95 ? -6.458 2.112 5.106 1.00 94.00 95 ARG A O 1
ATOM 757 N N . LEU A 1 96 ? -4.451 1.142 5.358 1.00 95.00 96 LEU A N 1
ATOM 758 C CA . LEU A 1 96 ? -4.876 0.211 6.394 1.00 95.00 96 LEU A CA 1
ATOM 759 C C . LEU A 1 96 ? -5.159 0.950 7.704 1.00 95.00 96 LEU A C 1
ATOM 761 O O . LEU A 1 96 ? -6.168 0.654 8.340 1.00 95.00 96 LEU A O 1
ATOM 765 N N . ALA A 1 97 ? -4.343 1.944 8.058 1.00 94.69 97 ALA A N 1
ATOM 766 C CA . ALA A 1 97 ? -4.565 2.798 9.218 1.00 94.69 97 ALA A CA 1
ATOM 767 C C . ALA A 1 97 ? -5.932 3.500 9.143 1.00 94.69 97 ALA A C 1
ATOM 769 O O . ALA A 1 97 ? -6.707 3.422 10.094 1.00 94.69 97 ALA A O 1
ATOM 770 N N . GLU A 1 98 ? -6.297 4.072 7.990 1.00 94.31 98 GLU A N 1
ATOM 771 C CA . GLU A 1 98 ? -7.624 4.678 7.792 1.00 94.31 98 GLU A CA 1
ATOM 772 C C . GLU A 1 98 ? -8.776 3.682 8.008 1.00 94.31 98 GLU A C 1
ATOM 774 O O . GLU A 1 98 ? -9.808 4.027 8.589 1.00 94.31 98 GLU A O 1
ATOM 779 N N . LEU A 1 99 ? -8.632 2.443 7.523 1.00 94.06 99 LEU A N 1
ATOM 780 C CA . LEU A 1 99 ? -9.653 1.406 7.704 1.00 94.06 99 LEU A CA 1
ATOM 781 C C . LEU A 1 99 ? -9.759 0.968 9.165 1.00 94.06 99 LEU A C 1
ATOM 783 O O . LEU A 1 99 ? -10.863 0.745 9.665 1.00 94.06 99 LEU A O 1
ATOM 787 N N . VAL A 1 100 ? -8.622 0.858 9.851 1.00 93.62 100 VAL A N 1
ATOM 788 C CA . VAL A 1 100 ? -8.557 0.537 11.276 1.00 93.62 100 VAL A CA 1
ATOM 789 C C . VAL A 1 100 ? -9.214 1.636 12.105 1.00 93.62 100 VAL A C 1
ATOM 791 O O . VAL A 1 100 ? -10.018 1.314 12.974 1.00 93.62 100 VAL A O 1
ATOM 794 N N . GLU A 1 101 ? -8.951 2.912 11.821 1.00 92.25 101 GLU A N 1
ATOM 795 C CA . GLU A 1 101 ? -9.599 4.035 12.510 1.00 92.25 101 GLU A CA 1
ATOM 796 C C . GLU A 1 101 ? -11.123 4.010 12.332 1.00 92.25 101 GLU A C 1
ATOM 798 O O . GLU A 1 101 ? -11.870 4.148 13.304 1.00 92.25 101 GLU A O 1
ATOM 803 N N . GLN A 1 102 ? -11.598 3.760 11.108 1.00 92.00 102 GLN A N 1
ATOM 804 C CA . GLN A 1 102 ? -13.030 3.621 10.822 1.00 92.00 102 GLN A CA 1
ATOM 805 C C . GLN A 1 102 ? -13.655 2.448 11.586 1.00 92.00 102 GLN A C 1
ATOM 807 O O . GLN A 1 102 ? -14.735 2.591 12.162 1.00 92.00 102 GLN A O 1
ATOM 812 N N . ALA A 1 103 ? -12.978 1.298 11.625 1.00 90.69 103 ALA A N 1
ATOM 813 C CA . ALA A 1 103 ? -13.450 0.124 12.352 1.00 90.69 103 ALA A CA 1
ATOM 814 C C . ALA A 1 103 ? -13.416 0.331 13.875 1.00 90.69 103 ALA A C 1
ATOM 816 O O . ALA A 1 103 ? -14.340 -0.078 14.573 1.00 90.69 103 ALA A O 1
ATOM 817 N N . ALA A 1 104 ? -12.389 1.001 14.399 1.00 90.62 104 ALA A N 1
ATOM 818 C CA . ALA A 1 104 ? -12.248 1.303 15.820 1.00 90.62 104 ALA A CA 1
ATOM 819 C C . ALA A 1 104 ? -13.309 2.297 16.321 1.00 90.62 104 ALA A C 1
ATOM 821 O O . ALA A 1 104 ? -13.676 2.266 17.497 1.00 90.62 104 ALA A O 1
ATOM 822 N N . ALA A 1 105 ? -13.823 3.156 15.437 1.00 91.44 105 ALA A N 1
ATOM 823 C CA . ALA A 1 105 ? -14.934 4.056 15.732 1.00 91.44 105 ALA A CA 1
ATOM 824 C C . ALA A 1 105 ? -16.306 3.352 15.740 1.00 91.44 105 ALA A C 1
ATOM 826 O O . ALA A 1 105 ? -17.280 3.918 16.243 1.00 91.44 105 ALA A O 1
ATOM 827 N N . ALA A 1 106 ? -16.405 2.132 15.204 1.00 92.00 106 ALA A N 1
ATOM 828 C CA . ALA A 1 106 ? -17.645 1.368 15.193 1.00 92.00 106 ALA A CA 1
ATOM 829 C C . ALA A 1 106 ? -17.845 0.618 16.529 1.00 92.00 106 ALA A C 1
ATOM 831 O O . ALA A 1 106 ? -16.952 -0.106 16.977 1.00 92.00 106 ALA A O 1
ATOM 832 N N . PRO A 1 107 ? -19.011 0.755 17.189 1.00 92.12 107 PRO A N 1
ATOM 833 C CA . PRO A 1 107 ? -19.290 0.036 18.423 1.00 92.12 107 PRO A CA 1
ATOM 834 C C . PRO A 1 107 ? -19.514 -1.455 18.162 1.00 92.12 107 PRO A C 1
ATOM 836 O O . PRO A 1 107 ? -20.186 -1.850 17.209 1.00 92.12 107 PRO A O 1
ATOM 839 N N . VAL A 1 108 ? -19.009 -2.281 19.074 1.00 91.94 108 VAL A N 1
ATOM 840 C CA . VAL A 1 108 ? -19.295 -3.714 19.136 1.00 91.94 108 VAL A CA 1
ATOM 841 C C . VAL A 1 108 ? -20.405 -3.932 20.158 1.00 91.94 108 VAL A C 1
ATOM 843 O O . VAL A 1 108 ? -20.343 -3.413 21.273 1.00 91.94 108 VAL A O 1
ATOM 846 N N . VAL A 1 109 ? -21.437 -4.689 19.789 1.00 94.62 109 VAL A N 1
ATOM 847 C CA . VAL A 1 109 ? -22.542 -5.009 20.700 1.00 94.62 109 VAL A CA 1
ATOM 848 C C . VAL A 1 109 ? -22.157 -6.212 21.550 1.00 94.62 109 VAL A C 1
ATOM 850 O O . VAL A 1 109 ? -21.919 -7.303 21.035 1.00 94.62 109 VAL A O 1
ATOM 853 N N . VAL A 1 110 ? -22.100 -6.009 22.863 1.00 93.31 110 VAL A N 1
ATOM 854 C CA . VAL A 1 110 ? -21.907 -7.079 23.842 1.00 93.31 110 VAL A CA 1
ATOM 855 C C . VAL A 1 110 ? -23.269 -7.486 24.383 1.00 93.31 110 VAL A C 1
ATOM 857 O O . VAL A 1 110 ? -24.041 -6.629 24.813 1.00 93.31 110 VAL A O 1
ATOM 860 N N . VAL A 1 111 ? -23.552 -8.788 24.383 1.00 95.81 111 VAL A N 1
ATOM 861 C CA . VAL A 1 111 ? -24.829 -9.351 24.837 1.00 95.81 111 VAL A CA 1
ATOM 862 C C . VAL A 1 111 ? -24.602 -10.204 26.083 1.00 95.81 111 VAL A C 1
ATOM 864 O O . VAL A 1 111 ? -23.727 -11.070 26.089 1.00 95.81 111 VAL A O 1
ATOM 867 N N . ALA A 1 112 ? -25.392 -9.982 27.135 1.00 94.94 112 ALA A N 1
ATOM 868 C CA . ALA A 1 112 ? -25.430 -10.855 28.309 1.00 94.94 112 ALA A CA 1
ATOM 869 C C . ALA A 1 112 ? -26.874 -11.076 28.780 1.00 94.94 112 ALA A C 1
ATOM 871 O O . ALA A 1 112 ? -27.515 -10.170 29.321 1.00 94.94 112 ALA A O 1
ATOM 872 N N . GLY A 1 113 ? -27.379 -12.301 28.596 1.00 94.94 113 GLY A N 1
ATOM 873 C CA . GLY A 1 113 ? -28.797 -12.605 28.792 1.00 94.94 113 GLY A CA 1
ATOM 874 C C . GLY A 1 113 ? -29.651 -11.783 27.826 1.00 94.94 113 GLY A C 1
ATOM 875 O O . GLY A 1 113 ? -29.372 -11.773 26.632 1.00 94.94 113 GLY A O 1
ATOM 876 N N . ASP A 1 114 ? -30.621 -11.042 28.361 1.00 94.56 114 ASP A N 1
ATOM 877 C CA . ASP A 1 114 ? -31.517 -10.171 27.583 1.00 94.56 114 ASP A CA 1
ATOM 878 C C . ASP A 1 114 ? -31.021 -8.714 27.484 1.00 94.56 114 ASP A C 1
ATOM 880 O O . ASP A 1 114 ? -31.790 -7.806 27.166 1.00 94.56 114 ASP A O 1
ATOM 884 N N . ARG A 1 115 ? -29.759 -8.444 27.842 1.00 95.00 115 ARG A N 1
ATOM 885 C CA . ARG A 1 115 ? -29.187 -7.091 27.829 1.00 95.00 115 ARG A CA 1
ATOM 886 C C . ARG A 1 115 ? -28.129 -6.952 26.747 1.00 95.00 115 ARG A C 1
ATOM 888 O O . ARG A 1 115 ? -27.247 -7.801 26.629 1.00 95.00 115 ARG A O 1
ATOM 895 N N . GLU A 1 116 ? -28.193 -5.833 26.035 1.00 96.75 116 GLU A N 1
ATOM 896 C CA . GLU A 1 116 ? -27.244 -5.453 24.994 1.00 96.75 116 GLU A CA 1
ATOM 897 C C . GLU A 1 116 ? -26.615 -4.099 25.324 1.00 96.75 116 GLU A C 1
ATOM 899 O O . GLU A 1 116 ? -27.312 -3.157 25.715 1.00 96.75 116 GLU A O 1
ATOM 904 N N . TRP A 1 117 ? -25.298 -3.994 25.150 1.00 94.81 117 TRP A N 1
ATOM 905 C CA . TRP A 1 117 ? -24.567 -2.741 25.315 1.00 94.81 117 TRP A CA 1
ATOM 906 C C . TRP A 1 117 ? -23.650 -2.500 24.117 1.00 94.81 117 TRP A C 1
ATOM 908 O O . TRP A 1 117 ? -22.801 -3.348 23.828 1.00 94.81 1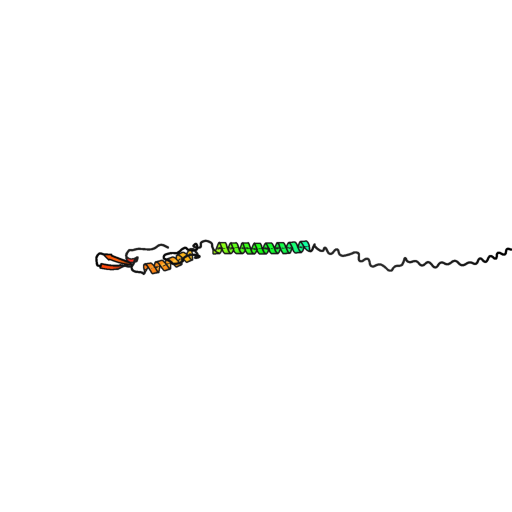17 TRP A O 1
ATOM 918 N N . PRO A 1 118 ? -23.765 -1.350 23.431 1.00 94.44 118 PRO A N 1
ATOM 919 C CA . PRO A 1 118 ? -22.766 -0.936 22.461 1.00 94.44 118 PRO A CA 1
ATOM 920 C C . PRO A 1 118 ? -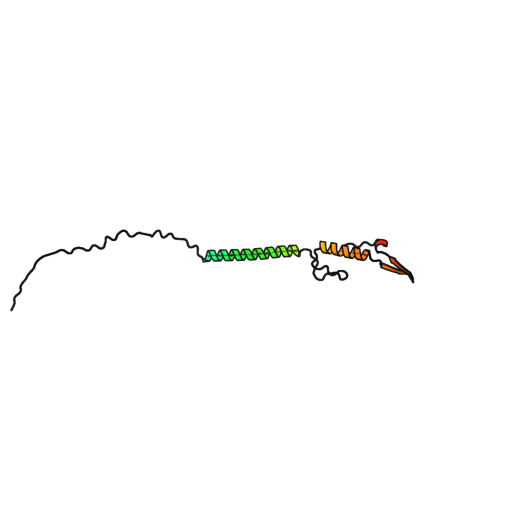21.513 -0.467 23.207 1.00 94.44 118 PRO A C 1
ATOM 922 O O . PRO A 1 118 ? -21.574 0.452 24.025 1.00 94.44 118 PRO A O 1
ATOM 925 N N . VAL A 1 119 ? -20.372 -1.089 22.925 1.00 93.31 119 VAL A N 1
ATOM 926 C CA . VAL A 1 119 ? -19.087 -0.741 23.534 1.00 93.31 119 VAL A CA 1
ATOM 927 C C . VAL A 1 119 ? -18.058 -0.500 22.438 1.00 93.31 119 VAL A C 1
ATOM 929 O O . VAL A 1 119 ? -17.913 -1.297 21.514 1.00 93.31 119 VAL A O 1
ATOM 932 N N . LEU A 1 120 ? -17.337 0.616 22.529 1.00 92.62 120 LEU A N 1
ATOM 933 C CA . LEU A 1 120 ? -16.238 0.896 21.611 1.00 92.62 120 LEU A CA 1
ATOM 934 C C . LEU A 1 120 ? -15.034 -0.006 21.929 1.00 92.62 120 LEU A C 1
ATOM 936 O O . LEU A 1 120 ? -14.717 -0.177 23.109 1.00 92.62 120 LEU A O 1
ATOM 940 N N . PRO A 1 121 ? -14.302 -0.504 20.916 1.00 90.88 121 PRO A N 1
ATOM 941 C CA . PRO A 1 121 ? -13.077 -1.283 21.116 1.00 90.88 121 PRO A CA 1
ATOM 942 C C . PRO A 1 121 ? -12.068 -0.619 22.069 1.00 90.88 121 PRO A C 1
ATOM 944 O O . PRO A 1 121 ? -11.474 -1.284 22.918 1.00 90.88 121 PRO A O 1
ATOM 947 N N . ALA A 1 122 ? -11.942 0.710 21.999 1.00 88.38 122 ALA A N 1
ATOM 948 C CA . ALA A 1 122 ? -11.052 1.490 22.858 1.00 88.38 122 ALA A CA 1
ATOM 949 C C . ALA A 1 122 ? -11.368 1.358 24.361 1.00 88.38 122 ALA A C 1
ATOM 951 O O . ALA A 1 122 ? -10.459 1.428 25.185 1.00 88.38 122 ALA A O 1
ATOM 952 N N . ALA A 1 123 ? -12.630 1.117 24.739 1.00 88.88 123 ALA A N 1
ATOM 953 C CA . ALA A 1 123 ? -13.013 0.926 26.140 1.00 88.88 123 ALA A CA 1
ATOM 954 C C . ALA A 1 123 ? -12.456 -0.381 26.735 1.00 88.88 123 ALA A C 1
ATOM 956 O O . ALA A 1 123 ? -12.338 -0.503 27.952 1.00 88.88 123 ALA A O 1
ATOM 957 N N . PHE A 1 124 ? -12.073 -1.335 25.881 1.00 88.31 124 PHE A N 1
ATOM 958 C CA . PHE A 1 124 ? -11.386 -2.568 26.265 1.00 88.31 124 PHE A CA 1
ATOM 959 C C . PHE A 1 124 ? -9.855 -2.445 26.214 1.00 88.31 124 PHE A C 1
ATOM 961 O O . PHE A 1 124 ? -9.159 -3.428 26.452 1.00 88.31 124 PHE A O 1
ATOM 968 N N . GLY A 1 125 ? -9.317 -1.262 25.892 1.00 87.62 125 GLY A N 1
ATOM 969 C CA . GLY A 1 125 ? -7.878 -1.054 25.711 1.00 87.62 125 GLY A CA 1
ATOM 970 C C . GLY A 1 125 ? -7.312 -1.731 24.460 1.00 87.62 125 GLY A C 1
ATOM 971 O O . GLY A 1 125 ? -6.112 -1.981 24.392 1.00 87.62 125 GLY A O 1
ATOM 972 N N . VAL A 1 126 ? -8.164 -2.055 23.482 1.00 85.69 126 VAL A N 1
ATOM 973 C CA . VAL A 1 126 ? -7.736 -2.684 22.229 1.00 85.69 126 VAL A CA 1
ATOM 974 C C . VAL A 1 126 ? -7.090 -1.637 21.329 1.00 85.69 126 VAL A C 1
ATOM 976 O O . VAL A 1 126 ? -7.697 -0.611 21.024 1.00 85.69 126 VAL A O 1
ATOM 979 N N . VAL A 1 127 ? -5.873 -1.934 20.877 1.00 84.44 127 VAL A N 1
ATOM 980 C CA . VAL A 1 127 ? -5.144 -1.177 19.856 1.00 84.44 127 VAL A CA 1
ATOM 981 C C . VAL A 1 127 ? -4.779 -2.149 18.743 1.00 84.44 127 VAL A C 1
ATOM 983 O O . VAL A 1 127 ? -4.340 -3.267 19.017 1.00 84.44 127 VAL A O 1
ATOM 986 N N . VAL A 1 128 ? -4.999 -1.736 17.500 1.00 85.25 128 VAL A N 1
ATOM 987 C CA . VAL A 1 128 ? -4.638 -2.517 16.316 1.00 85.25 128 VAL A CA 1
ATOM 988 C C . VAL A 1 128 ? -3.353 -1.934 15.747 1.00 85.25 128 VAL A C 1
ATOM 990 O O . VAL A 1 128 ? -3.267 -0.725 15.543 1.00 85.25 128 VAL A O 1
ATOM 993 N N . ASP A 1 129 ? -2.366 -2.801 15.543 1.00 86.31 129 ASP A N 1
ATOM 994 C CA . ASP A 1 129 ? -1.087 -2.459 14.923 1.00 86.31 129 ASP A CA 1
ATOM 995 C C . ASP A 1 129 ? -1.190 -2.5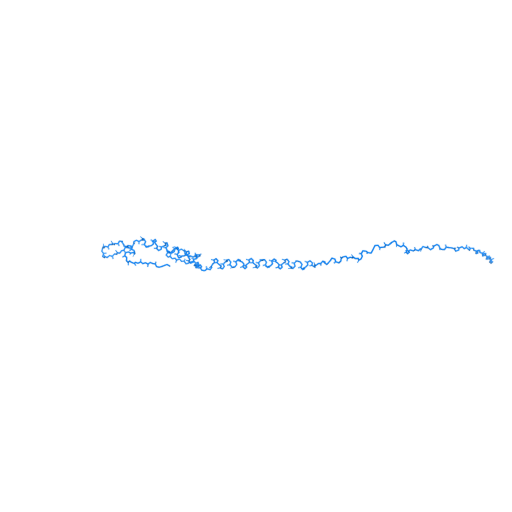72 13.398 1.00 86.31 129 ASP A C 1
ATOM 997 O O . ASP A 1 129 ? -1.933 -3.422 12.889 1.00 86.31 129 ASP A O 1
ATOM 1001 N N . VAL A 1 130 ? -0.460 -1.711 12.692 1.00 82.12 130 VAL A N 1
ATOM 1002 C CA . VAL A 1 130 ? -0.469 -1.590 11.225 1.00 82.12 130 VAL A CA 1
ATOM 1003 C C . VAL A 1 130 ? 0.933 -1.625 10.647 1.00 82.12 130 VAL A C 1
ATOM 1005 O O . VAL A 1 130 ? 1.828 -0.953 11.202 1.00 82.12 130 VAL A O 1
#

Secondary structure (DSSP, 8-state):
------------------TT------------------HHHHHHHHHHHHHHHHHHHHHHHHHHHHHHHTTBPPTT-EETTEE-TT-BHHHHHHHHHHHHHHHHTSPEEEEETTEEEEE-GGGGT-----

pLDDT: mean 79.2, std 17.13, range [43.19, 97.5]

Radius of gyration: 53.34 Å; chains: 1; bounding box: 97×35×161 Å